Protein AF-A0A357I9A2-F1 (afdb_monomer_lite)

Radius of gyration: 23.99 Å; chains: 1; bounding box: 30×68×41 Å

Structure (mmCIF, N/CA/C/O backbone):
data_AF-A0A357I9A2-F1
#
_entry.id   AF-A0A357I9A2-F1
#
loop_
_atom_site.group_PDB
_atom_site.id
_atom_site.type_symbol
_atom_site.label_atom_id
_atom_site.label_alt_id
_atom_site.label_comp_id
_atom_site.label_asym_id
_atom_site.label_entity_id
_atom_site.label_seq_id
_atom_site.pdbx_PDB_ins_code
_atom_site.Cartn_x
_atom_site.Cartn_y
_atom_site.Cartn_z
_atom_site.occupancy
_atom_site.B_iso_or_equiv
_atom_site.auth_seq_id
_atom_site.auth_comp_id
_atom_site.auth_asym_id
_atom_site.auth_atom_id
_atom_site.pdbx_PDB_model_num
ATOM 1 N N . MET A 1 1 ? -22.367 -54.041 5.217 1.00 42.31 1 MET A N 1
ATOM 2 C CA . MET A 1 1 ? -21.012 -54.509 4.865 1.00 42.31 1 MET A CA 1
ATOM 3 C C . MET A 1 1 ? -20.057 -53.322 5.024 1.00 42.31 1 MET A C 1
ATOM 5 O O . MET A 1 1 ? -19.728 -52.696 4.041 1.00 42.31 1 MET A O 1
ATOM 9 N N . ARG A 1 2 ? -19.723 -52.769 6.201 1.00 48.03 2 ARG A N 1
ATOM 10 C CA . ARG A 1 2 ? -19.413 -53.307 7.541 1.00 48.03 2 ARG A CA 1
ATOM 11 C C . ARG A 1 2 ? -18.420 -54.464 7.504 1.00 48.03 2 ARG A C 1
ATOM 13 O O . ARG A 1 2 ? -18.830 -55.611 7.607 1.00 48.03 2 ARG A O 1
ATOM 20 N N . ILE A 1 3 ? -17.139 -54.122 7.381 1.00 55.38 3 ILE A N 1
ATOM 21 C CA . ILE A 1 3 ? -16.041 -54.958 7.867 1.00 55.38 3 IL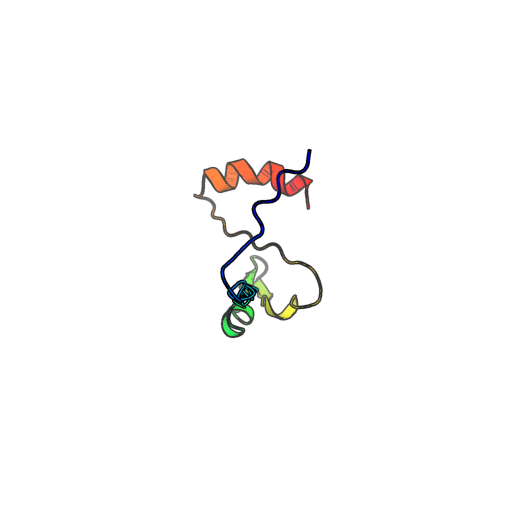E A CA 1
ATOM 22 C C . ILE A 1 3 ? -15.292 -54.117 8.918 1.00 55.38 3 ILE A C 1
ATOM 24 O O . ILE A 1 3 ? -14.666 -53.120 8.561 1.00 55.38 3 ILE A O 1
ATOM 28 N N . PRO A 1 4 ? -15.452 -54.431 10.213 1.00 49.34 4 PRO A N 1
ATOM 29 C CA . PRO A 1 4 ? -14.820 -53.730 11.318 1.00 49.34 4 PRO A CA 1
ATOM 30 C C . PRO A 1 4 ? -13.445 -54.348 11.598 1.00 49.34 4 PRO A C 1
ATOM 32 O O . PRO A 1 4 ? -13.363 -55.475 12.069 1.00 49.34 4 PRO A O 1
ATOM 35 N N . PHE A 1 5 ? -12.364 -53.605 11.367 1.00 44.66 5 PHE A N 1
ATOM 36 C CA . PHE A 1 5 ? -11.075 -53.884 12.012 1.00 44.66 5 PHE A CA 1
ATOM 37 C C . PHE A 1 5 ? -11.001 -53.069 13.313 1.00 44.66 5 PHE A C 1
ATOM 39 O O . PHE A 1 5 ? -10.226 -52.133 13.465 1.00 44.66 5 PHE A O 1
ATOM 46 N N . VAL A 1 6 ? -11.899 -53.392 14.245 1.00 51.34 6 VAL A N 1
ATOM 47 C CA . VAL A 1 6 ? -11.753 -53.064 15.665 1.00 51.34 6 VAL A CA 1
ATOM 48 C C . VAL A 1 6 ? -11.407 -54.377 16.333 1.00 51.34 6 VAL A C 1
ATOM 50 O O . VAL A 1 6 ? -12.276 -55.233 16.396 1.00 51.34 6 VAL A O 1
ATOM 53 N N . THR A 1 7 ? -10.176 -54.516 16.820 1.00 52.78 7 THR A N 1
ATOM 54 C CA . THR A 1 7 ? -9.874 -55.133 18.121 1.00 52.78 7 THR A CA 1
ATOM 55 C C . THR A 1 7 ? -8.376 -55.083 18.397 1.00 52.78 7 THR A C 1
ATOM 57 O O . THR A 1 7 ? -7.573 -55.426 17.538 1.00 52.78 7 THR A O 1
ATOM 60 N N . ALA A 1 8 ? -8.066 -54.756 19.653 1.00 51.12 8 ALA A N 1
ATOM 61 C CA . ALA A 1 8 ? -6.804 -54.980 20.352 1.00 51.12 8 ALA A CA 1
ATOM 62 C C . ALA A 1 8 ? -5.663 -53.990 20.069 1.00 51.12 8 ALA A C 1
ATOM 64 O O . ALA A 1 8 ? -4.746 -54.263 19.306 1.00 51.12 8 ALA A O 1
ATOM 65 N N . GLY A 1 9 ? -5.668 -52.866 20.791 1.00 41.53 9 GLY A N 1
ATOM 66 C CA . GLY A 1 9 ? -4.438 -52.090 20.963 1.00 41.53 9 GLY A CA 1
ATOM 67 C C . GLY A 1 9 ? -4.637 -50.666 21.453 1.00 41.53 9 GLY A C 1
ATOM 68 O O . GLY A 1 9 ? -4.355 -49.741 20.711 1.00 41.53 9 GLY A O 1
ATOM 69 N N . GLY A 1 10 ? -5.169 -50.518 22.668 1.00 43.03 10 GLY A N 1
ATOM 70 C CA . GLY A 1 10 ? -5.058 -49.355 23.562 1.00 43.03 10 GLY A CA 1
ATOM 71 C C . GLY A 1 10 ? -4.781 -47.955 22.985 1.00 43.03 10 GLY A C 1
ATOM 72 O O . GLY A 1 10 ? -3.678 -47.650 22.557 1.00 43.03 10 GLY A O 1
ATOM 73 N N . LEU A 1 11 ? -5.744 -47.049 23.186 1.00 53.69 11 LEU A N 1
ATOM 74 C CA . LEU A 1 11 ? -5.478 -45.725 23.779 1.00 53.69 11 LEU A CA 1
ATOM 75 C C . LEU A 1 11 ? -4.357 -44.869 23.143 1.00 53.69 11 LEU A C 1
ATOM 77 O O . LEU A 1 11 ? -3.574 -44.253 23.859 1.00 53.69 11 LEU A O 1
ATOM 81 N N . LEU A 1 12 ? -4.294 -44.763 21.812 1.00 52.59 12 LEU A N 1
ATOM 82 C CA . LEU A 1 12 ? -3.381 -43.810 21.161 1.00 52.59 12 LEU A CA 1
ATOM 83 C C . LEU A 1 12 ? -3.975 -43.107 19.934 1.00 52.59 12 LEU A C 1
ATOM 85 O O . LEU A 1 12 ? -3.279 -42.802 18.976 1.00 52.59 12 LEU A O 1
ATOM 89 N N . ALA A 1 13 ? -5.261 -42.759 19.982 1.00 55.81 13 ALA A N 1
ATOM 90 C CA . ALA A 1 13 ? -5.756 -41.636 19.185 1.00 55.81 13 ALA A CA 1
ATOM 91 C C . ALA A 1 13 ? -5.496 -40.342 19.970 1.00 55.81 13 ALA A C 1
ATOM 93 O O . ALA A 1 13 ? -6.419 -39.699 20.471 1.00 55.81 13 ALA A O 1
ATOM 94 N N . VAL A 1 14 ? -4.211 -40.004 20.137 1.00 54.72 14 VAL A N 1
ATOM 95 C CA . VAL A 1 14 ? -3.815 -38.654 20.539 1.00 54.72 14 VAL A CA 1
ATOM 96 C C . VAL A 1 14 ? -4.370 -37.724 19.474 1.00 54.72 14 VAL A C 1
ATOM 98 O O . VAL A 1 14 ? -4.052 -37.817 18.291 1.00 54.72 14 VAL A O 1
ATOM 101 N N . ILE A 1 15 ? -5.276 -36.884 19.943 1.00 60.62 15 ILE A N 1
ATOM 102 C CA . ILE A 1 15 ? -5.966 -35.829 19.233 1.00 60.62 15 ILE A CA 1
ATOM 103 C C . ILE A 1 15 ? -4.900 -34.979 18.531 1.00 60.62 15 ILE A C 1
ATOM 105 O O . ILE A 1 15 ? -4.254 -34.148 19.165 1.00 60.62 15 ILE A O 1
ATOM 109 N N . LEU A 1 16 ? -4.704 -35.171 17.223 1.00 58.88 16 LEU A N 1
ATOM 110 C CA . LEU A 1 16 ? -3.953 -34.233 16.386 1.00 58.88 16 LEU A CA 1
ATOM 111 C C . LEU A 1 16 ? -4.829 -32.992 16.125 1.00 58.88 16 LEU A C 1
ATOM 113 O O . LEU A 1 16 ? -5.122 -32.630 14.990 1.00 58.88 16 LEU A O 1
ATOM 117 N N . SER A 1 17 ? -5.258 -32.320 17.197 1.00 62.75 17 SER A N 1
ATOM 118 C CA . SER A 1 17 ? -5.673 -30.920 17.12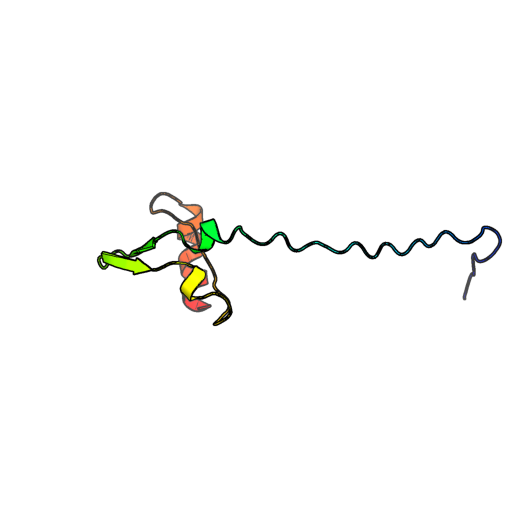8 1.00 62.75 17 SER A CA 1
ATOM 119 C C . SER A 1 17 ? -4.400 -30.099 16.983 1.00 62.75 17 SER A C 1
ATOM 121 O O . SER A 1 17 ? -3.896 -29.512 17.937 1.00 62.75 17 SER A O 1
ATOM 123 N N . GLY A 1 18 ? -3.832 -30.122 15.779 1.00 58.28 18 GLY A N 1
ATOM 124 C CA . GLY A 1 18 ? -2.819 -29.163 15.385 1.00 58.28 18 GLY A CA 1
ATOM 125 C C . GLY A 1 18 ? -3.469 -27.788 15.368 1.00 58.28 18 GLY A C 1
ATOM 126 O O . GLY A 1 18 ? -4.116 -27.423 14.390 1.00 58.28 18 GLY A O 1
ATOM 127 N N . SER A 1 19 ? -3.330 -27.031 16.455 1.00 62.12 19 SER A N 1
ATOM 128 C CA . SER A 1 19 ? -3.585 -25.596 16.422 1.00 62.12 19 SER A CA 1
ATOM 129 C C . SER A 1 19 ? -2.596 -24.995 15.434 1.00 62.12 19 SER A C 1
ATOM 131 O O . SER A 1 19 ? -1.412 -24.852 15.742 1.00 62.12 19 SER A O 1
ATOM 133 N N . ALA A 1 20 ? -3.067 -24.664 14.234 1.00 65.06 20 ALA A N 1
ATOM 134 C CA . ALA A 1 20 ? -2.355 -23.744 13.371 1.00 65.06 20 ALA A CA 1
ATOM 135 C C . ALA A 1 20 ? -2.306 -22.409 14.121 1.00 65.06 20 ALA A C 1
ATOM 137 O O . ALA A 1 20 ? -3.283 -21.661 14.140 1.00 65.06 20 ALA A O 1
ATOM 138 N N . ALA A 1 21 ? -1.200 -22.147 14.818 1.00 61.50 21 ALA A N 1
ATOM 139 C CA . ALA A 1 21 ? -0.928 -20.822 15.338 1.00 61.50 21 ALA A CA 1
ATOM 140 C C . ALA A 1 21 ? -0.890 -19.893 14.123 1.00 61.50 21 ALA A C 1
ATOM 142 O O . ALA A 1 21 ? -0.001 -20.002 13.277 1.00 61.50 21 ALA A O 1
ATOM 143 N N . ALA A 1 22 ? -1.906 -19.042 13.991 1.00 62.12 22 ALA A N 1
ATOM 144 C CA . ALA A 1 22 ? -1.909 -18.007 12.979 1.00 62.12 22 ALA A CA 1
ATOM 145 C C . ALA A 1 22 ? -0.688 -17.125 13.248 1.00 62.12 22 ALA A C 1
ATOM 147 O O . ALA A 1 22 ? -0.635 -16.422 14.257 1.00 62.12 22 ALA A O 1
ATOM 148 N N . ALA A 1 23 ? 0.324 -17.215 12.386 1.00 64.06 23 ALA A N 1
ATOM 149 C CA . ALA A 1 23 ? 1.466 -16.323 12.446 1.00 64.06 23 ALA A CA 1
ATOM 150 C C . ALA A 1 23 ? 0.960 -14.921 12.095 1.00 64.06 23 ALA A C 1
ATOM 152 O O . ALA A 1 23 ? 0.710 -14.607 10.931 1.00 64.06 23 ALA A O 1
ATOM 153 N N . SER A 1 24 ? 0.734 -14.097 13.115 1.00 72.56 24 SER A N 1
ATOM 154 C CA . SER A 1 24 ? 0.410 -12.691 12.923 1.00 72.56 24 SER A CA 1
ATOM 155 C C . SER A 1 24 ? 1.644 -11.974 12.385 1.00 72.56 24 SER A C 1
ATOM 157 O O . SER A 1 24 ? 2.749 -12.148 12.904 1.00 72.56 24 SER A O 1
ATOM 159 N N . LEU A 1 25 ? 1.455 -11.148 11.355 1.00 78.50 25 LEU A N 1
ATOM 160 C CA . LEU A 1 25 ? 2.469 -10.175 10.960 1.00 78.50 25 LEU A CA 1
ATOM 161 C C . LEU A 1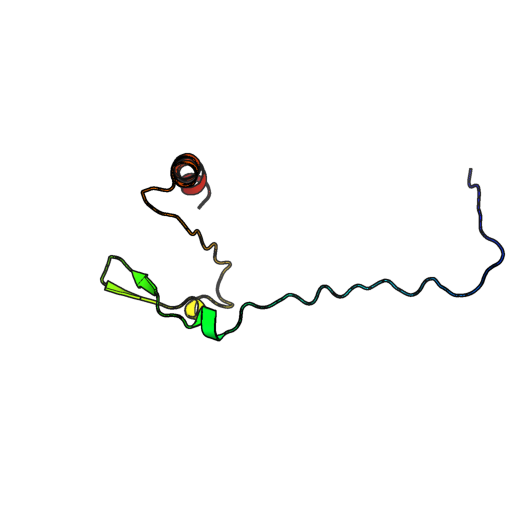 25 ? 2.827 -9.321 12.193 1.00 78.50 25 LEU A C 1
ATOM 163 O O . LEU A 1 25 ? 1.913 -8.929 12.919 1.00 78.50 25 LEU A O 1
ATOM 167 N N . PRO A 1 26 ? 4.114 -9.036 12.455 1.00 85.81 26 PRO A N 1
ATOM 168 C CA . PRO A 1 26 ? 4.502 -8.173 13.563 1.00 85.81 26 PRO A CA 1
ATOM 169 C C . PRO A 1 26 ? 3.850 -6.793 13.431 1.00 85.81 26 PRO A C 1
ATOM 171 O O . PRO A 1 26 ? 3.865 -6.201 12.349 1.00 85.81 26 PRO A O 1
ATOM 174 N N . ASP A 1 27 ? 3.344 -6.250 14.541 1.00 85.69 27 ASP A N 1
ATOM 175 C CA . ASP A 1 27 ? 2.669 -4.943 14.575 1.00 85.69 27 ASP A CA 1
ATOM 176 C C . ASP A 1 27 ? 3.551 -3.808 14.041 1.00 85.69 27 ASP A C 1
ATOM 178 O O . ASP A 1 27 ? 3.060 -2.836 13.468 1.00 85.69 27 ASP A O 1
ATOM 182 N N . THR A 1 28 ? 4.871 -3.950 14.166 1.00 89.94 28 THR A N 1
ATOM 183 C CA . THR A 1 28 ? 5.850 -3.015 13.605 1.00 89.94 28 THR A CA 1
ATOM 184 C C . THR A 1 28 ? 5.751 -2.911 12.082 1.00 89.94 28 THR A C 1
ATOM 186 O O . THR A 1 28 ? 5.916 -1.822 11.541 1.00 89.94 28 THR A O 1
ATOM 189 N N . MET A 1 29 ? 5.446 -4.007 11.373 1.00 88.31 29 MET A N 1
ATOM 190 C CA . MET A 1 29 ? 5.252 -3.960 9.919 1.00 88.31 29 MET A CA 1
ATOM 191 C C . MET A 1 29 ? 3.955 -3.249 9.534 1.00 88.31 29 MET A C 1
ATOM 193 O O . MET A 1 29 ? 3.916 -2.580 8.505 1.00 88.31 29 MET A O 1
ATOM 197 N N . LEU A 1 30 ? 2.907 -3.344 10.356 1.00 90.62 30 LEU A N 1
ATOM 198 C CA . LEU A 1 30 ? 1.644 -2.656 10.082 1.00 90.62 30 LEU A CA 1
ATOM 199 C C . LEU A 1 30 ? 1.755 -1.137 10.259 1.00 90.62 30 LEU A C 1
ATOM 201 O O . LEU A 1 30 ? 1.045 -0.388 9.593 1.00 90.62 30 LEU A O 1
ATOM 205 N N . GLN A 1 31 ? 2.656 -0.685 11.128 1.00 93.31 31 GLN A N 1
ATOM 206 C CA . GLN A 1 31 ? 2.897 0.731 11.411 1.00 93.31 31 GLN A CA 1
ATOM 207 C C . GLN A 1 31 ? 3.847 1.410 10.412 1.00 93.31 31 GLN A C 1
ATOM 209 O O . GLN A 1 31 ? 4.083 2.613 10.522 1.00 93.31 31 GLN A O 1
ATOM 214 N N . LEU A 1 32 ? 4.405 0.675 9.441 1.00 92.94 32 LEU A N 1
ATOM 215 C CA . LEU A 1 32 ? 5.321 1.253 8.460 1.00 92.94 32 LEU A CA 1
ATOM 216 C C . LEU A 1 32 ? 4.598 2.333 7.626 1.00 92.94 32 LEU A C 1
ATOM 218 O O . LEU A 1 32 ? 3.546 2.041 7.049 1.00 92.94 32 LEU A O 1
ATOM 222 N N . PRO A 1 33 ? 5.144 3.562 7.528 1.00 93.81 33 PRO A N 1
ATOM 223 C CA . PRO A 1 33 ? 4.512 4.624 6.762 1.00 93.81 33 PRO A CA 1
ATOM 224 C C . PRO A 1 33 ? 4.631 4.350 5.260 1.00 93.81 33 PRO A C 1
ATOM 226 O O . PRO A 1 33 ? 5.726 4.227 4.709 1.00 93.81 33 PRO A O 1
ATOM 229 N N . ILE A 1 34 ? 3.489 4.316 4.586 1.00 93.38 34 ILE A N 1
ATOM 230 C CA . ILE A 1 34 ? 3.350 4.217 3.137 1.00 93.38 34 ILE A CA 1
ATOM 231 C C . ILE A 1 34 ? 3.022 5.612 2.620 1.00 93.38 34 ILE A C 1
ATOM 233 O O . ILE A 1 34 ? 2.071 6.243 3.073 1.00 93.38 34 ILE A O 1
ATOM 237 N N . THR A 1 35 ? 3.827 6.104 1.681 1.00 95.25 35 THR A N 1
ATOM 238 C CA . THR A 1 35 ? 3.586 7.395 1.029 1.00 95.25 35 THR A CA 1
ATOM 239 C C . THR A 1 35 ? 2.936 7.153 -0.324 1.00 95.25 35 THR A C 1
ATOM 241 O O . THR A 1 35 ? 3.495 6.452 -1.168 1.00 95.25 35 THR A O 1
ATOM 244 N N . PHE A 1 36 ? 1.754 7.723 -0.525 1.00 92.00 36 PHE A N 1
ATOM 245 C CA . PHE A 1 36 ? 1.056 7.673 -1.799 1.00 92.00 36 PHE A CA 1
ATOM 246 C C . PHE A 1 36 ? 1.682 8.622 -2.817 1.00 92.00 36 PHE A C 1
ATOM 248 O O . PHE A 1 36 ? 2.396 9.565 -2.478 1.00 92.00 36 PHE A O 1
ATOM 255 N N . THR A 1 37 ? 1.348 8.422 -4.090 1.00 91.12 37 THR A N 1
ATOM 256 C CA . THR A 1 37 ? 1.751 9.326 -5.176 1.00 91.12 37 THR A CA 1
ATOM 257 C C . THR A 1 37 ? 1.175 10.737 -5.023 1.00 91.12 37 THR A C 1
ATOM 259 O O . THR A 1 37 ? 1.709 11.671 -5.612 1.00 91.12 37 THR A O 1
ATOM 262 N N . SER A 1 38 ? 0.120 10.910 -4.219 1.00 94.75 38 SER A N 1
ATOM 263 C CA . SER A 1 38 ? -0.428 12.214 -3.819 1.00 94.75 38 SER A CA 1
ATOM 264 C C . SER A 1 38 ? 0.415 12.943 -2.761 1.00 94.75 38 SER A C 1
ATOM 266 O O . SER A 1 38 ? 0.172 14.118 -2.504 1.00 94.75 38 SER A O 1
ATOM 268 N N . GLY A 1 39 ? 1.381 12.266 -2.127 1.00 94.25 39 GLY A N 1
ATOM 269 C CA . GLY A 1 39 ? 2.161 12.775 -0.993 1.00 94.25 39 GLY A CA 1
ATOM 270 C C . GLY A 1 39 ? 1.527 12.518 0.380 1.00 94.25 39 GLY A C 1
ATOM 271 O O . GLY A 1 39 ? 2.171 12.756 1.403 1.00 94.25 39 GLY A O 1
ATOM 272 N N . GLU A 1 40 ? 0.299 11.998 0.424 1.00 95.56 40 GLU A N 1
ATOM 273 C CA . GLU A 1 40 ? -0.348 11.562 1.662 1.00 95.56 40 GLU A CA 1
ATOM 274 C C . GLU A 1 40 ? 0.370 10.343 2.258 1.00 95.56 40 GLU A C 1
ATOM 276 O O . GLU A 1 40 ? 0.920 9.508 1.534 1.00 95.56 40 GLU A O 1
ATOM 281 N N . ARG A 1 41 ? 0.374 10.247 3.591 1.00 95.19 41 ARG A N 1
ATOM 282 C CA . ARG A 1 41 ? 0.951 9.119 4.325 1.00 95.19 41 ARG A CA 1
ATOM 283 C C . ARG A 1 41 ? -0.141 8.329 5.023 1.00 95.19 41 ARG A C 1
ATOM 285 O O . ARG A 1 41 ? -1.000 8.922 5.662 1.00 95.19 41 ARG A O 1
ATOM 292 N N . THR A 1 42 ? -0.042 7.010 4.951 1.00 94.00 42 THR A N 1
ATOM 293 C CA . THR A 1 42 ? -0.900 6.069 5.680 1.00 94.00 42 THR A CA 1
ATOM 294 C C . THR A 1 42 ? -0.063 4.923 6.246 1.00 94.00 42 THR A C 1
ATOM 296 O O . THR A 1 42 ? 1.121 4.791 5.936 1.00 94.00 42 THR A O 1
ATOM 299 N N . SER A 1 43 ? -0.672 4.069 7.055 1.00 94.38 43 SER A N 1
ATOM 300 C CA . SER A 1 43 ? -0.111 2.818 7.555 1.00 94.38 43 SER A CA 1
ATOM 301 C C . SER A 1 43 ? -1.151 1.699 7.470 1.00 94.38 43 SER A C 1
ATOM 303 O O . SER A 1 43 ? -2.358 1.939 7.509 1.00 94.38 43 SER A O 1
ATOM 305 N N . LEU A 1 44 ? -0.710 0.442 7.383 1.00 92.00 44 LEU A N 1
ATOM 306 C CA . LEU A 1 44 ? -1.635 -0.702 7.350 1.00 92.00 44 LEU A CA 1
ATOM 307 C C . LEU A 1 44 ? -2.412 -0.861 8.669 1.00 92.00 44 LEU A C 1
ATOM 309 O O . LEU A 1 44 ? -3.521 -1.399 8.669 1.00 92.00 44 LEU A O 1
ATOM 313 N N . ALA A 1 45 ? -1.861 -0.363 9.780 1.00 92.44 45 ALA A N 1
ATOM 314 C CA . ALA A 1 45 ? -2.505 -0.350 11.090 1.00 92.44 45 ALA A CA 1
ATOM 315 C C . ALA A 1 45 ? -3.851 0.398 11.080 1.00 92.44 45 ALA A C 1
ATOM 317 O O . ALA A 1 45 ? -4.783 -0.000 11.775 1.00 92.44 45 ALA A O 1
ATOM 318 N N . GLU A 1 46 ? -4.006 1.425 10.239 1.00 92.06 46 GLU A N 1
ATOM 319 C CA . GLU A 1 46 ? -5.251 2.197 10.131 1.00 92.06 46 GLU A CA 1
ATOM 320 C C . GLU A 1 46 ? -6.435 1.377 9.609 1.00 92.06 46 GLU A C 1
ATOM 322 O O . GLU A 1 46 ? -7.589 1.742 9.856 1.00 92.06 46 GLU A O 1
ATOM 327 N N . TYR A 1 47 ? -6.169 0.276 8.906 1.00 91.50 47 TYR A N 1
ATOM 328 C CA . TYR A 1 47 ? -7.186 -0.589 8.310 1.00 91.50 47 TYR A CA 1
ATOM 329 C C . TYR A 1 47 ? -7.465 -1.853 9.138 1.00 91.50 47 TYR A C 1
ATOM 331 O O . TYR A 1 47 ? -8.441 -2.562 8.867 1.00 91.50 47 TYR A O 1
ATOM 339 N N . GLN A 1 48 ? -6.656 -2.124 10.167 1.00 88.94 48 GLN A N 1
ATOM 340 C CA . GLN A 1 48 ? -6.795 -3.303 11.018 1.00 88.94 48 GLN A CA 1
ATOM 341 C C . GLN A 1 48 ? -8.172 -3.320 11.705 1.00 88.94 48 GLN A C 1
ATOM 343 O O . GLN A 1 48 ? -8.620 -2.328 12.277 1.00 88.94 48 GLN A O 1
ATOM 348 N N . GLY A 1 49 ? -8.878 -4.450 11.608 1.00 88.31 49 GLY A N 1
ATOM 349 C CA . GLY A 1 49 ? -10.190 -4.643 12.238 1.00 88.31 49 GLY A CA 1
ATOM 350 C C . GLY A 1 49 ? -11.359 -3.883 11.596 1.00 88.31 49 GLY A C 1
ATOM 351 O O . GLY A 1 49 ? -12.490 -4.052 12.044 1.00 88.31 49 GLY A O 1
ATOM 352 N N . LYS A 1 50 ? -11.132 -3.079 10.546 1.00 90.56 50 LYS A N 1
ATOM 353 C CA . LYS A 1 50 ? -12.201 -2.322 9.868 1.00 90.56 50 LYS A CA 1
ATOM 354 C C . LYS A 1 50 ? -12.794 -3.084 8.688 1.00 90.56 50 LYS A C 1
ATOM 356 O O . LYS A 1 50 ? -14.012 -3.206 8.588 1.00 90.56 50 LYS A O 1
ATOM 361 N N . LYS A 1 51 ? -11.946 -3.560 7.771 1.00 87.44 51 LYS A N 1
ATOM 362 C CA . LYS A 1 51 ? -12.336 -4.290 6.552 1.00 87.44 51 LYS A CA 1
ATOM 363 C C . LYS A 1 51 ? -11.217 -5.247 6.125 1.00 87.44 51 LYS A C 1
ATOM 365 O O . LYS A 1 51 ? -10.062 -4.988 6.460 1.00 87.44 51 LYS A O 1
ATOM 370 N N . PRO A 1 52 ? -11.521 -6.317 5.368 1.00 87.75 52 PRO A N 1
ATOM 371 C CA . PRO A 1 52 ? -10.493 -7.105 4.700 1.00 87.75 52 PRO A CA 1
ATOM 372 C C . PRO A 1 52 ? -9.671 -6.217 3.760 1.00 87.75 52 PRO A C 1
ATOM 374 O O . PRO A 1 52 ? -10.235 -5.458 2.972 1.00 87.75 52 PRO A O 1
ATOM 377 N N . VAL A 1 53 ? -8.346 -6.319 3.848 1.00 88.31 53 VAL A N 1
ATOM 378 C CA . VAL A 1 53 ? -7.414 -5.573 2.996 1.00 88.31 53 VAL A CA 1
ATOM 379 C C . VAL A 1 53 ? -6.684 -6.552 2.093 1.00 88.31 53 VAL A C 1
ATOM 381 O O . VAL A 1 53 ? -6.075 -7.508 2.569 1.00 88.31 53 VAL A O 1
ATOM 384 N N . TYR A 1 54 ? -6.727 -6.290 0.789 1.00 87.19 54 TYR A N 1
ATOM 385 C CA . TYR A 1 54 ? -5.925 -6.998 -0.197 1.00 87.19 54 TYR A CA 1
ATOM 386 C C . TYR A 1 54 ? -4.712 -6.143 -0.574 1.00 87.19 54 TYR A C 1
ATOM 388 O O . TYR A 1 54 ? -4.858 -5.073 -1.160 1.00 87.19 54 TYR A O 1
ATOM 396 N N . LEU A 1 55 ? -3.513 -6.604 -0.212 1.00 87.69 55 LEU A N 1
ATOM 397 C CA . LEU A 1 55 ? -2.260 -5.920 -0.522 1.00 87.69 55 LEU A CA 1
ATOM 398 C C . LEU A 1 55 ? -1.597 -6.573 -1.737 1.00 87.69 55 LEU A C 1
ATOM 400 O O . LEU A 1 55 ? -1.244 -7.751 -1.702 1.00 87.69 55 LEU A O 1
ATOM 404 N N . LYS A 1 56 ? -1.403 -5.794 -2.805 1.00 85.31 56 LYS A N 1
ATOM 405 C CA . LYS A 1 56 ? -0.767 -6.249 -4.045 1.00 85.31 56 LYS A CA 1
ATOM 406 C C . LYS A 1 56 ? 0.572 -5.550 -4.251 1.00 85.31 56 LYS A C 1
ATOM 408 O O . LYS A 1 56 ? 0.619 -4.357 -4.543 1.00 85.31 56 LYS A O 1
ATOM 413 N N . PHE A 1 57 ? 1.653 -6.316 -4.177 1.00 88.44 57 PHE A N 1
ATOM 414 C CA . PHE A 1 57 ? 2.989 -5.847 -4.536 1.00 88.44 57 PHE A CA 1
ATOM 415 C C . PHE A 1 57 ? 3.207 -6.015 -6.042 1.00 88.44 57 PHE A C 1
ATOM 417 O O . PHE A 1 57 ? 3.069 -7.115 -6.573 1.00 88.44 57 PHE A O 1
ATOM 424 N N . TRP A 1 58 ? 3.524 -4.928 -6.743 1.00 89.31 58 TRP A N 1
ATOM 425 C CA . TRP A 1 58 ? 3.809 -4.943 -8.177 1.00 89.31 58 TRP A CA 1
ATOM 426 C C . TRP A 1 58 ? 4.765 -3.805 -8.545 1.00 89.31 58 TRP A C 1
ATOM 428 O O . TRP A 1 58 ? 5.019 -2.907 -7.744 1.00 89.31 58 TRP A O 1
ATOM 438 N N . ALA A 1 59 ? 5.286 -3.849 -9.768 1.00 88.75 59 ALA A N 1
ATOM 439 C CA . ALA A 1 59 ? 6.128 -2.800 -10.324 1.00 88.75 59 ALA A CA 1
ATOM 440 C C . ALA A 1 59 ? 5.953 -2.708 -11.847 1.00 88.75 59 ALA A C 1
ATOM 442 O O . ALA A 1 59 ? 5.535 -3.676 -12.486 1.00 88.75 59 ALA A O 1
ATOM 443 N N . SER A 1 60 ? 6.322 -1.567 -12.435 1.00 87.31 60 SER A N 1
ATOM 444 C CA . 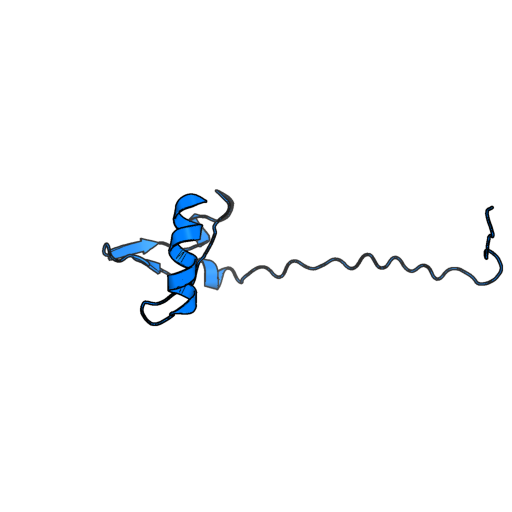SER A 1 60 ? 6.195 -1.286 -13.879 1.00 87.31 60 SER A CA 1
ATOM 445 C C . SER A 1 60 ? 7.018 -2.210 -14.781 1.00 87.31 60 SER A C 1
ATOM 447 O O . SER A 1 60 ? 6.757 -2.310 -15.974 1.00 87.31 60 SER A O 1
ATOM 449 N N . TRP A 1 61 ? 7.998 -2.909 -14.221 1.00 90.75 61 TRP A N 1
ATOM 450 C CA . TRP A 1 61 ? 8.829 -3.893 -14.911 1.00 90.75 61 TRP A CA 1
ATOM 451 C C . TRP A 1 61 ? 8.384 -5.339 -14.649 1.00 90.75 61 TRP A C 1
ATOM 453 O O . TRP A 1 61 ? 8.941 -6.270 -15.224 1.00 90.75 61 TRP A O 1
ATOM 463 N N . CYS A 1 62 ? 7.375 -5.561 -13.797 1.00 90.75 62 CYS A N 1
ATOM 464 C CA . CYS A 1 62 ? 6.835 -6.896 -13.560 1.00 90.75 62 CYS A CA 1
ATOM 465 C C . CYS A 1 62 ? 5.823 -7.249 -14.658 1.00 90.75 62 CYS A C 1
ATOM 467 O O . CYS A 1 62 ? 4.627 -6.984 -14.532 1.00 90.75 62 CYS A O 1
ATOM 469 N N . GLU A 1 63 ? 6.305 -7.838 -15.749 1.00 89.12 63 GLU A N 1
ATOM 470 C CA . GLU A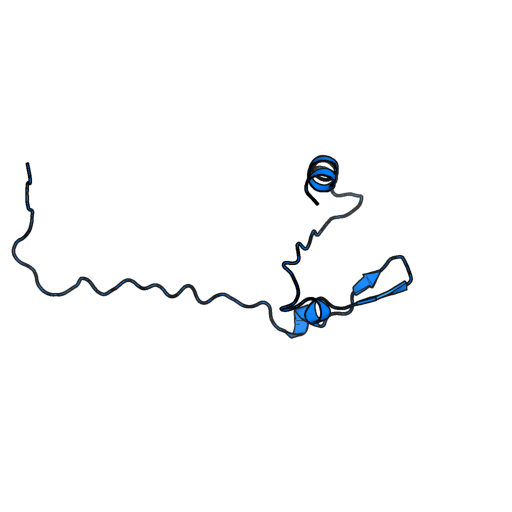 1 63 ? 5.483 -8.274 -16.883 1.00 89.12 63 GLU A CA 1
ATOM 471 C C . GLU A 1 63 ? 4.329 -9.227 -16.498 1.00 89.12 63 GLU A C 1
ATOM 473 O O . GLU A 1 63 ? 3.191 -8.946 -16.885 1.00 89.12 63 GLU A O 1
ATOM 478 N N . PRO A 1 64 ? 4.534 -10.306 -15.711 1.00 85.56 64 PRO A N 1
ATOM 479 C CA . PRO A 1 64 ? 3.413 -11.150 -15.297 1.00 85.56 64 PRO A CA 1
ATOM 480 C C . PRO A 1 64 ? 2.407 -10.377 -14.433 1.00 85.56 64 PRO A C 1
ATOM 482 O O . PRO A 1 64 ? 1.206 -10.525 -14.623 1.00 85.56 64 PRO A O 1
ATOM 485 N N . CYS A 1 65 ? 2.863 -9.474 -13.553 1.00 87.81 65 CYS A N 1
ATOM 486 C CA . CYS A 1 65 ? 1.961 -8.660 -12.735 1.00 87.81 65 CYS A CA 1
ATOM 487 C C . CYS A 1 65 ? 1.041 -7.780 -13.590 1.00 87.81 65 CYS A C 1
ATOM 489 O O . CYS A 1 65 ? -0.128 -7.617 -13.244 1.00 87.81 65 CYS A O 1
ATOM 491 N N . GLN A 1 66 ? 1.570 -7.212 -14.680 1.00 85.81 66 GLN A N 1
ATOM 492 C CA . GLN A 1 66 ? 0.824 -6.356 -15.604 1.00 85.81 66 GLN A CA 1
ATOM 493 C C . GLN A 1 66 ? -0.233 -7.136 -16.381 1.00 85.81 66 GLN A C 1
ATOM 495 O O . GLN A 1 66 ? -1.353 -6.654 -16.516 1.00 85.81 66 GLN A O 1
ATOM 500 N N . LYS A 1 67 ? 0.088 -8.354 -16.837 1.00 86.56 67 LYS A N 1
ATOM 501 C CA . LYS A 1 67 ? -0.865 -9.224 -17.547 1.00 86.56 67 LYS A CA 1
ATOM 502 C C . LYS A 1 67 ? -2.072 -9.600 -16.681 1.00 86.56 67 LYS A C 1
ATOM 504 O O . LYS A 1 67 ? -3.175 -9.703 -17.200 1.00 86.56 67 LYS A O 1
ATOM 509 N N . GLU A 1 68 ? -1.881 -9.715 -15.368 1.00 81.25 68 GLU A N 1
ATOM 510 C CA . GLU A 1 68 ? -2.947 -10.043 -14.409 1.00 81.25 68 GLU A CA 1
ATOM 511 C C . GLU A 1 68 ? -3.781 -8.824 -13.967 1.00 81.25 68 GLU A C 1
ATOM 513 O O . GLU A 1 68 ? -4.880 -8.975 -13.436 1.00 81.25 68 GLU A O 1
ATOM 518 N N . MET A 1 69 ? -3.294 -7.590 -14.153 1.00 80.56 69 MET A N 1
ATOM 519 C CA . MET A 1 69 ? -3.998 -6.376 -13.699 1.00 80.56 69 MET A CA 1
ATOM 520 C C . MET A 1 69 ? -5.417 -6.187 -14.259 1.00 80.56 69 MET A C 1
ATOM 522 O O . MET A 1 69 ? -6.286 -5.845 -13.450 1.00 80.56 69 MET A O 1
ATOM 526 N N . PRO A 1 70 ? -5.690 -6.411 -15.562 1.00 76.12 70 PRO A N 1
ATOM 527 C CA . PRO A 1 70 ? -7.019 -6.212 -16.133 1.00 76.12 70 PRO A CA 1
ATOM 528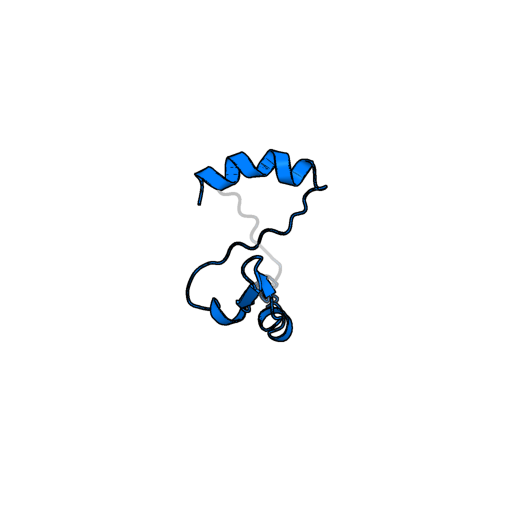 C C . PRO A 1 70 ? -8.065 -7.059 -15.417 1.00 76.12 70 PRO A C 1
ATOM 530 O O . PRO A 1 70 ? -9.128 -6.562 -15.076 1.00 76.12 70 PRO A O 1
ATOM 533 N N . HIS A 1 71 ? -7.741 -8.314 -15.102 1.00 73.12 71 HIS A N 1
ATOM 534 C CA . HIS A 1 71 ? -8.664 -9.223 -14.427 1.00 73.12 71 HIS A CA 1
ATOM 535 C C . HIS A 1 71 ? -9.009 -8.772 -13.005 1.00 73.12 71 HIS A C 1
ATOM 537 O O . HIS A 1 71 ? -10.139 -8.963 -12.572 1.00 73.12 71 HIS A O 1
ATOM 543 N N . PHE A 1 72 ? -8.083 -8.123 -12.292 1.00 70.44 72 PHE A N 1
ATOM 544 C CA . PHE A 1 72 ? -8.333 -7.643 -10.930 1.00 70.44 72 PHE A CA 1
ATOM 545 C C . PHE A 1 72 ? -9.162 -6.356 -10.868 1.00 70.44 72 PHE A C 1
ATOM 547 O O . PHE A 1 72 ? -9.924 -6.189 -9.919 1.00 70.44 72 PHE A O 1
ATOM 554 N N . GLN A 1 73 ? -9.053 -5.463 -11.857 1.00 68.62 73 GLN A N 1
ATOM 555 C CA . GLN A 1 73 ? -9.827 -4.211 -11.876 1.00 68.62 73 GLN A CA 1
ATOM 556 C C . GLN A 1 73 ? -11.341 -4.441 -11.961 1.00 68.62 73 GLN A C 1
ATOM 558 O O . GLN A 1 73 ? -12.096 -3.582 -11.526 1.00 68.62 73 GLN A O 1
ATOM 563 N N . TYR A 1 74 ? -11.783 -5.586 -12.491 1.00 65.00 74 TYR A N 1
ATOM 564 C CA . TYR A 1 74 ? -13.206 -5.920 -12.617 1.00 65.00 74 TYR A CA 1
ATOM 565 C C . TYR A 1 74 ? -13.796 -6.655 -11.398 1.00 65.00 74 TYR A C 1
ATOM 567 O O . TYR A 1 74 ? -15.006 -6.861 -11.355 1.00 65.00 74 TYR A O 1
ATOM 575 N N . ILE A 1 75 ? -12.967 -7.091 -10.439 1.00 62.56 75 ILE A N 1
ATOM 576 C CA . ILE A 1 75 ? -13.377 -7.912 -9.275 1.00 62.56 75 ILE A CA 1
ATOM 577 C C . ILE A 1 75 ? -13.353 -7.086 -7.964 1.00 62.56 75 ILE A C 1
ATOM 579 O O . ILE A 1 75 ? -13.791 -7.559 -6.915 1.00 62.56 75 ILE A O 1
ATOM 583 N N . GLN A 1 76 ? -12.822 -5.861 -8.017 1.00 51.91 76 GLN A N 1
ATOM 584 C CA . GLN A 1 76 ? -12.794 -4.870 -6.930 1.00 51.91 76 GLN A CA 1
ATOM 585 C C . GLN A 1 76 ? -13.978 -3.909 -7.045 1.00 51.91 76 GLN A C 1
ATOM 587 O O . GLN A 1 76 ? -14.441 -3.459 -5.973 1.00 51.91 76 GLN A O 1
#

Foldseek 3Di:
DDDDPDDDDDDPPPPPPPPPPPPDDPVVQQQDWDADPVRDTDGNVVCPPPDDDDDDDDDPPPPVSVVCVVVVVVVD

pLDDT: mean 76.61, std 16.93, range [41.53, 95.56]

Sequence (76 aa):
MRIPFVTAGGLLAVILSGSAAAASLPDTMLQLPITFTSGERTSLAEYQGKKPVYLKFWASWCEPCQKEMPHFQYIQ

Secondary structure (DSSP, 8-state):
-------S--S------------PPPHHHHTPPEEPTTS-EE-GGGGTTTS--------TT-HHHHHHHHHHHTT-